Protein AF-A0A9D9QFW6-F1 (afdb_monomer_lite)

Foldseek 3Di:
DPDDDDQDLVLLLLLLVVLLVVCVVPVVLLVVLVVLLVVCVVPDDPVCVVLSVVVNVCSVVVPCCQCNDPDPSVSSNSVVGSSNVSDDPVRSVVSVVVVVVVVPDD

Radius of gyration: 14.36 Å; chains: 1; bounding box: 41×25×44 Å

Sequence (106 aa):
MDKDHGTSDEQSWRLTRAAVDVLLARPELAATALATLDRWDSVAPPDSAALRAAWRDALIRRDFAPVLARNDRGQQLRQASPLARVLPQAQRLAIIRACKGRSSNT

Structure (mmCIF, N/CA/C/O backbone):
data_AF-A0A9D9QFW6-F1
#
_entry.id   AF-A0A9D9QFW6-F1
#
loop_
_atom_site.group_PDB
_atom_site.id
_atom_site.type_symbol
_atom_site.label_atom_id
_atom_site.label_alt_id
_atom_site.label_comp_id
_atom_site.label_asym_id
_atom_site.label_entity_id
_atom_site.label_seq_id
_atom_site.pdbx_PDB_ins_code
_atom_site.Cartn_x
_atom_site.Cartn_y
_atom_site.Cartn_z
_atom_site.occupancy
_atom_site.B_iso_or_equiv
_atom_site.auth_seq_id
_atom_site.auth_comp_id
_atom_site.auth_asym_id
_atom_site.auth_atom_id
_atom_site.pdbx_PDB_model_num
ATOM 1 N N . MET A 1 1 ? 27.586 14.662 11.124 1.00 33.78 1 MET A N 1
ATOM 2 C CA . MET A 1 1 ? 27.015 14.158 9.855 1.00 33.78 1 MET A CA 1
ATOM 3 C C . MET A 1 1 ? 25.817 13.304 10.215 1.00 33.78 1 MET A C 1
ATOM 5 O O . MET A 1 1 ? 25.911 12.082 10.286 1.00 33.78 1 MET A O 1
ATOM 9 N N . ASP A 1 2 ? 24.719 13.974 10.545 1.00 38.19 2 ASP A N 1
ATOM 10 C CA . ASP A 1 2 ? 23.454 13.344 10.892 1.00 38.19 2 ASP A CA 1
ATOM 11 C C . ASP A 1 2 ? 22.875 12.728 9.624 1.00 38.19 2 ASP A C 1
ATOM 13 O O . ASP A 1 2 ? 22.532 13.422 8.671 1.00 38.19 2 ASP A O 1
ATOM 17 N N . LYS A 1 3 ? 22.894 11.395 9.573 1.00 43.91 3 LYS A N 1
ATOM 18 C CA . LYS A 1 3 ? 22.354 10.614 8.463 1.00 43.91 3 LYS A CA 1
ATOM 19 C C . LYS A 1 3 ? 20.859 10.892 8.396 1.00 43.91 3 LYS A C 1
ATOM 21 O O . LYS A 1 3 ? 20.108 10.374 9.223 1.00 43.91 3 LYS A O 1
ATOM 26 N N . ASP A 1 4 ? 20.467 11.721 7.431 1.00 46.75 4 ASP A N 1
ATOM 27 C CA . ASP A 1 4 ? 19.079 12.017 7.106 1.00 46.75 4 ASP A CA 1
ATOM 28 C C . ASP A 1 4 ? 18.262 10.726 7.116 1.00 46.75 4 ASP A C 1
ATOM 30 O O . ASP A 1 4 ? 18.545 9.750 6.416 1.00 46.75 4 ASP A O 1
ATOM 34 N N . HIS A 1 5 ? 17.302 10.713 8.033 1.00 49.22 5 HIS A N 1
ATOM 35 C CA . HIS A 1 5 ? 16.580 9.543 8.482 1.00 49.22 5 HIS A CA 1
ATOM 36 C C . HIS A 1 5 ? 15.789 8.901 7.341 1.00 49.22 5 HIS A C 1
ATOM 38 O O . HIS A 1 5 ? 14.645 9.274 7.065 1.00 49.22 5 HIS A O 1
ATOM 44 N N . GLY A 1 6 ? 16.376 7.870 6.730 1.00 54.41 6 GLY A N 1
ATOM 45 C CA . GLY A 1 6 ? 15.618 6.855 6.014 1.00 54.41 6 GLY A CA 1
ATOM 46 C C . GLY A 1 6 ? 14.477 6.386 6.915 1.00 54.41 6 GLY A C 1
ATOM 47 O O . GLY A 1 6 ? 14.693 6.024 8.073 1.00 54.41 6 GLY A O 1
ATOM 48 N N . THR A 1 7 ? 13.249 6.472 6.408 1.00 62.09 7 THR A N 1
ATOM 49 C CA . THR A 1 7 ? 12.053 5.992 7.110 1.00 62.09 7 THR A CA 1
ATOM 50 C C . THR A 1 7 ? 12.316 4.548 7.539 1.00 62.09 7 THR A C 1
ATOM 52 O O . THR A 1 7 ? 12.553 3.695 6.686 1.00 62.09 7 THR A O 1
ATOM 55 N N . SER A 1 8 ? 12.327 4.275 8.850 1.00 76.44 8 SER A N 1
ATOM 56 C CA . SER A 1 8 ? 12.578 2.921 9.370 1.00 76.44 8 SER A CA 1
ATOM 57 C C . SER A 1 8 ? 11.587 1.928 8.747 1.00 76.44 8 SER A C 1
ATOM 59 O O . SER A 1 8 ? 10.441 2.294 8.468 1.00 76.44 8 SER A O 1
ATOM 61 N N . ASP A 1 9 ? 11.989 0.672 8.535 1.00 80.00 9 ASP A N 1
ATOM 62 C CA . ASP A 1 9 ? 11.092 -0.354 7.977 1.00 80.00 9 ASP A CA 1
ATOM 63 C C . ASP A 1 9 ? 9.786 -0.465 8.778 1.00 80.00 9 ASP A C 1
ATOM 65 O O . ASP A 1 9 ? 8.702 -0.489 8.197 1.00 80.00 9 ASP A O 1
ATOM 69 N N . GLU A 1 10 ? 9.870 -0.385 10.107 1.00 83.19 10 GLU A N 1
ATOM 70 C CA . GLU A 1 10 ? 8.708 -0.403 11.000 1.00 83.19 10 GLU A CA 1
ATOM 71 C C . GLU A 1 10 ? 7.772 0.792 10.760 1.00 83.19 10 GLU A C 1
ATOM 73 O O . GLU A 1 10 ? 6.546 0.667 10.778 1.00 83.19 10 GLU A O 1
ATOM 78 N N . GLN A 1 11 ? 8.333 1.972 10.491 1.00 83.56 11 GLN A N 1
ATOM 79 C CA . GLN A 1 11 ? 7.549 3.158 10.160 1.00 83.56 11 GLN A CA 1
ATOM 80 C C . GLN A 1 11 ? 6.848 2.992 8.805 1.00 83.56 11 GLN A C 1
ATOM 82 O O . GLN A 1 11 ? 5.660 3.302 8.692 1.00 83.56 11 GLN A O 1
ATOM 87 N N . SER A 1 12 ? 7.552 2.454 7.807 1.00 82.94 12 SER A N 1
ATOM 88 C CA . SER A 1 12 ? 6.991 2.142 6.486 1.00 82.94 12 SER A CA 1
ATOM 89 C C . SER A 1 12 ? 5.884 1.088 6.578 1.00 82.94 12 SER A C 1
ATOM 91 O O . SER A 1 12 ? 4.839 1.214 5.931 1.00 82.94 12 SER A O 1
ATOM 93 N N . TRP A 1 13 ? 6.066 0.075 7.428 1.00 88.44 13 TRP A N 1
ATOM 94 C CA . TRP A 1 13 ? 5.071 -0.959 7.703 1.00 88.44 13 TRP A CA 1
ATOM 95 C C . TRP A 1 13 ? 3.813 -0.386 8.350 1.00 88.44 13 TRP A C 1
ATOM 97 O O . TRP A 1 13 ? 2.716 -0.636 7.855 1.00 88.44 13 TRP A O 1
ATOM 107 N N . ARG A 1 14 ? 3.944 0.460 9.378 1.00 87.75 14 ARG A N 1
ATOM 108 C CA . ARG A 1 14 ? 2.790 1.101 10.034 1.00 87.75 14 ARG A CA 1
ATOM 109 C C . ARG A 1 14 ? 2.017 2.035 9.113 1.00 87.75 14 ARG A C 1
ATOM 111 O O . ARG A 1 14 ? 0.790 2.024 9.136 1.00 87.75 14 ARG A O 1
ATOM 118 N N . LEU A 1 15 ? 2.719 2.823 8.298 1.00 86.81 15 LEU A N 1
ATOM 119 C CA . LEU A 1 15 ? 2.085 3.678 7.292 1.00 86.81 15 LEU A CA 1
ATOM 120 C C . LEU A 1 15 ? 1.309 2.842 6.272 1.00 86.81 15 LEU A C 1
ATOM 122 O O . LEU A 1 15 ? 0.159 3.153 5.969 1.00 86.81 15 LEU A O 1
ATOM 126 N N . THR A 1 16 ? 1.918 1.758 5.788 1.00 88.56 16 THR A N 1
ATOM 127 C CA . THR A 1 16 ? 1.272 0.853 4.834 1.00 88.56 16 THR A CA 1
ATOM 128 C C . THR A 1 16 ? 0.053 0.178 5.453 1.00 88.56 16 THR A C 1
ATOM 130 O O . THR A 1 16 ? -1.007 0.155 4.835 1.00 88.56 16 THR A O 1
ATOM 133 N N . ARG A 1 17 ? 0.165 -0.307 6.694 1.00 90.31 17 ARG A N 1
ATOM 134 C CA . ARG A 1 17 ? -0.942 -0.939 7.413 1.00 90.31 17 ARG A CA 1
ATOM 135 C C . ARG A 1 17 ? -2.123 0.007 7.596 1.00 90.31 17 ARG A C 1
ATOM 137 O O . ARG A 1 17 ? -3.234 -0.354 7.228 1.00 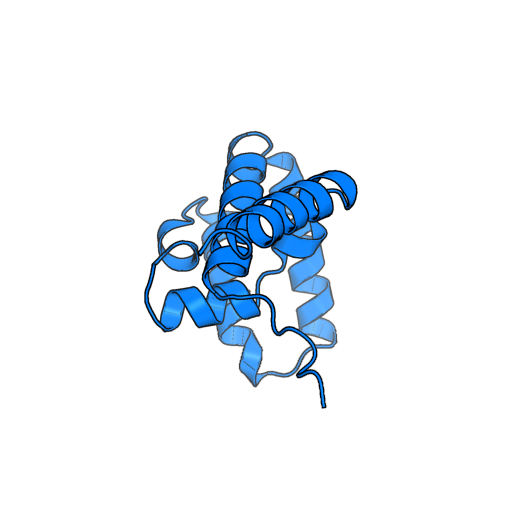90.31 17 ARG A O 1
ATOM 144 N N . ALA A 1 18 ? -1.875 1.221 8.083 1.00 89.06 18 ALA A N 1
ATOM 145 C CA . ALA A 1 18 ? -2.929 2.213 8.267 1.00 89.06 18 ALA A CA 1
ATOM 146 C C . ALA A 1 18 ? -3.621 2.571 6.943 1.00 89.06 18 ALA A C 1
ATOM 148 O O . ALA A 1 18 ? -4.837 2.740 6.900 1.00 89.06 18 ALA A O 1
ATOM 149 N N . ALA A 1 19 ? -2.863 2.658 5.849 1.00 88.12 19 ALA A N 1
ATOM 150 C CA . ALA A 1 19 ? -3.442 2.920 4.539 1.00 88.12 19 ALA A CA 1
ATOM 151 C C . ALA A 1 19 ? -4.297 1.751 4.025 1.00 88.12 19 ALA A C 1
ATOM 153 O O . ALA A 1 19 ? -5.356 1.983 3.445 1.00 88.12 19 ALA A O 1
ATOM 154 N N . VAL A 1 20 ? -3.869 0.508 4.267 1.00 89.62 20 VAL A N 1
ATOM 155 C CA . VAL A 1 20 ? -4.661 -0.694 3.970 1.00 89.62 20 VAL A CA 1
ATOM 156 C C . VAL A 1 20 ? -5.957 -0.707 4.780 1.00 89.62 20 VAL A C 1
ATOM 158 O O . VAL A 1 20 ? -7.016 -0.938 4.206 1.00 89.62 20 VAL A O 1
ATOM 161 N N . ASP A 1 21 ? -5.905 -0.399 6.078 1.00 89.19 21 ASP A N 1
ATOM 162 C CA . ASP A 1 21 ? -7.102 -0.349 6.926 1.00 89.19 21 ASP A CA 1
ATOM 163 C C . ASP A 1 21 ? -8.102 0.712 6.412 1.00 89.19 21 ASP A C 1
ATOM 165 O O . ASP A 1 21 ? -9.305 0.453 6.336 1.00 89.19 21 ASP A O 1
ATOM 169 N N . VAL A 1 22 ? -7.610 1.873 5.955 1.00 86.62 22 VAL A N 1
ATOM 170 C CA . VAL A 1 22 ? -8.438 2.904 5.302 1.00 86.62 22 VAL A CA 1
ATOM 171 C C . VAL A 1 22 ? -9.053 2.399 3.995 1.00 86.62 22 VAL A C 1
ATOM 173 O O . VAL A 1 22 ? -10.239 2.618 3.779 1.00 86.62 22 VAL A O 1
ATOM 176 N N . LEU A 1 23 ? -8.297 1.708 3.138 1.00 85.94 23 LEU A N 1
ATOM 177 C CA . LEU A 1 23 ? -8.817 1.147 1.882 1.00 85.94 23 LEU A CA 1
ATOM 178 C C . LEU A 1 23 ? -9.872 0.062 2.105 1.00 85.94 23 LEU A C 1
ATOM 180 O O . LEU A 1 23 ? -10.838 -0.030 1.349 1.00 85.94 23 LEU A O 1
ATOM 184 N N . LEU A 1 24 ? -9.695 -0.763 3.137 1.00 86.06 24 LEU A N 1
ATOM 185 C CA . LEU A 1 24 ? -10.667 -1.789 3.500 1.00 86.06 24 LEU A CA 1
ATOM 186 C C . LEU A 1 24 ? -11.976 -1.167 3.997 1.00 86.06 24 LEU A C 1
ATOM 188 O O . LEU A 1 24 ? -13.043 -1.676 3.653 1.00 86.06 24 LEU A O 1
ATOM 192 N N . ALA A 1 25 ? -11.894 -0.066 4.752 1.00 87.06 25 ALA A N 1
ATOM 193 C CA . ALA A 1 25 ? -13.051 0.685 5.235 1.00 87.06 25 ALA A CA 1
ATOM 194 C C . ALA A 1 25 ? -13.700 1.577 4.159 1.00 87.06 25 ALA A C 1
ATOM 196 O O . ALA A 1 25 ? -14.892 1.865 4.238 1.00 87.06 25 ALA A O 1
ATOM 197 N N . ARG A 1 26 ? -12.918 2.035 3.176 1.00 84.19 26 ARG A N 1
ATOM 198 C CA . ARG A 1 26 ? -13.308 3.007 2.147 1.00 84.19 26 ARG A CA 1
ATOM 199 C C . ARG A 1 26 ? -12.876 2.524 0.758 1.00 84.19 26 ARG A C 1
ATOM 201 O O . ARG A 1 26 ? -11.860 2.992 0.229 1.00 84.19 26 ARG A O 1
ATOM 208 N N . PRO A 1 27 ? -13.611 1.567 0.162 1.00 81.00 27 PRO A N 1
ATOM 209 C CA . P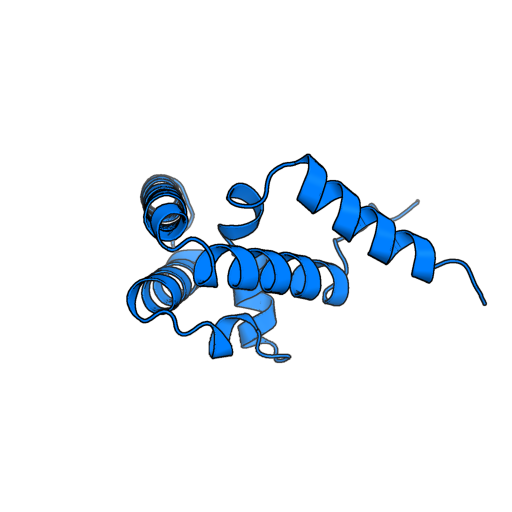RO A 1 27 ? -13.234 0.958 -1.111 1.00 81.00 27 PRO A CA 1
ATOM 210 C C . PRO A 1 27 ? -13.199 1.961 -2.272 1.00 81.00 27 PRO A C 1
ATOM 212 O O . PRO A 1 27 ? -12.478 1.739 -3.241 1.00 81.00 27 PRO A O 1
ATOM 215 N N . GLU A 1 28 ? -13.893 3.098 -2.173 1.00 82.62 28 GLU A N 1
ATOM 216 C CA . GLU A 1 28 ? -13.843 4.171 -3.169 1.00 82.62 28 GLU A CA 1
ATOM 217 C C . GLU A 1 28 ? -12.434 4.767 -3.336 1.00 82.62 28 GLU A C 1
ATOM 219 O O . GLU A 1 28 ? -12.075 5.249 -4.410 1.00 82.62 28 GLU A O 1
ATOM 224 N N . LEU A 1 29 ? -11.596 4.686 -2.297 1.00 84.00 29 LEU A N 1
ATOM 225 C CA . LEU A 1 29 ? -10.216 5.167 -2.344 1.00 84.00 29 LEU A CA 1
ATOM 226 C C . LEU A 1 29 ? -9.293 4.239 -3.145 1.00 84.00 29 LEU A C 1
ATOM 228 O O . LEU A 1 29 ? -8.218 4.675 -3.569 1.00 84.00 29 LEU A O 1
ATOM 232 N N . ALA A 1 30 ? -9.708 2.994 -3.408 1.00 83.88 30 ALA A N 1
ATOM 233 C CA . ALA A 1 30 ? -8.954 2.075 -4.256 1.00 83.88 30 ALA A CA 1
ATOM 234 C C . ALA A 1 30 ? -8.849 2.600 -5.695 1.00 83.88 30 ALA A C 1
ATOM 236 O O . ALA A 1 30 ? -7.788 2.486 -6.303 1.00 83.88 30 ALA A O 1
ATOM 237 N N . ALA A 1 31 ? -9.890 3.266 -6.208 1.00 83.31 31 ALA A N 1
ATOM 238 C CA . ALA A 1 31 ? -9.861 3.891 -7.531 1.00 83.31 31 ALA A CA 1
ATOM 239 C C . ALA A 1 31 ? -8.791 4.994 -7.620 1.00 83.31 31 ALA A C 1
ATOM 241 O O . ALA A 1 31 ? -8.023 5.048 -8.578 1.00 83.31 31 ALA A O 1
ATOM 242 N N . THR A 1 32 ? -8.667 5.825 -6.581 1.00 83.94 32 THR A N 1
ATOM 243 C CA . THR A 1 32 ? -7.620 6.858 -6.493 1.00 83.94 32 THR A CA 1
ATOM 244 C C . THR A 1 32 ? -6.219 6.247 -6.427 1.00 83.94 32 THR A C 1
ATOM 246 O O . THR A 1 32 ? -5.279 6.762 -7.042 1.00 83.94 32 THR A O 1
ATOM 249 N N . ALA A 1 33 ? -6.063 5.140 -5.695 1.00 84.94 33 ALA A N 1
ATOM 250 C CA . ALA A 1 33 ? -4.798 4.415 -5.612 1.00 84.94 33 ALA A CA 1
ATOM 251 C C . ALA A 1 33 ? -4.399 3.817 -6.973 1.00 84.94 33 ALA A C 1
ATOM 253 O O . ALA A 1 33 ? -3.251 3.968 -7.391 1.00 84.94 33 ALA A O 1
ATOM 254 N N . LEU A 1 34 ? -5.353 3.216 -7.692 1.00 86.50 34 LEU A N 1
ATOM 255 C CA . LEU A 1 34 ? -5.150 2.681 -9.041 1.00 86.50 34 LEU A CA 1
ATOM 256 C C . LEU A 1 34 ? -4.784 3.784 -10.042 1.00 86.50 34 LEU A C 1
ATOM 258 O O . LEU A 1 34 ? -3.764 3.671 -10.712 1.00 86.50 34 LEU A O 1
ATOM 262 N N . ALA A 1 35 ? -5.510 4.905 -10.055 1.00 85.62 35 ALA A N 1
ATOM 263 C CA . ALA A 1 35 ? -5.191 6.042 -10.922 1.00 85.62 35 ALA A CA 1
ATOM 264 C C . ALA A 1 35 ? -3.794 6.634 -10.641 1.00 85.62 35 ALA A C 1
ATOM 266 O O . ALA A 1 35 ? -3.119 7.139 -11.541 1.00 85.62 35 ALA A O 1
ATOM 267 N N . THR A 1 36 ? -3.335 6.566 -9.386 1.00 85.06 36 THR A N 1
ATOM 268 C CA . THR A 1 36 ? -1.967 6.964 -9.020 1.00 85.06 36 THR A CA 1
ATOM 269 C C . THR A 1 36 ? -0.936 6.005 -9.612 1.00 85.06 36 THR A C 1
ATOM 271 O O . THR A 1 36 ? 0.064 6.464 -10.162 1.00 85.06 36 THR A O 1
ATOM 274 N N . LEU A 1 37 ? -1.188 4.694 -9.538 1.00 84.69 37 LEU A N 1
ATOM 275 C CA . LEU A 1 37 ? -0.330 3.677 -10.150 1.00 84.69 37 LEU A CA 1
ATOM 276 C C . LEU A 1 37 ? -0.273 3.824 -11.676 1.00 84.69 37 LEU A C 1
ATOM 278 O O . LEU A 1 37 ? 0.814 3.743 -12.243 1.00 84.69 37 LEU A O 1
ATOM 282 N N . ASP A 1 38 ? -1.399 4.122 -12.325 1.00 84.88 38 ASP A N 1
ATOM 283 C CA . ASP A 1 38 ? -1.463 4.349 -13.776 1.00 84.88 38 ASP A CA 1
ATOM 284 C C . ASP A 1 38 ? -0.634 5.559 -14.204 1.00 84.88 38 ASP A C 1
ATOM 286 O O . ASP A 1 38 ? 0.137 5.481 -15.159 1.00 84.88 38 ASP A O 1
ATOM 290 N N . ARG A 1 39 ? -0.699 6.657 -13.442 1.00 82.06 39 ARG A N 1
ATOM 291 C CA . ARG A 1 39 ? 0.172 7.816 -13.676 1.00 82.06 39 ARG A CA 1
ATOM 292 C C . ARG A 1 39 ? 1.646 7.477 -13.473 1.00 82.06 39 ARG A C 1
ATOM 294 O O . ARG A 1 39 ? 2.494 8.060 -14.135 1.00 82.06 39 ARG A O 1
ATOM 301 N N . TRP A 1 40 ? 1.979 6.593 -12.537 1.00 81.25 40 TRP A N 1
ATOM 302 C CA . TRP A 1 40 ? 3.369 6.199 -12.313 1.00 81.25 40 TRP A CA 1
ATOM 303 C C . TRP A 1 40 ? 3.902 5.3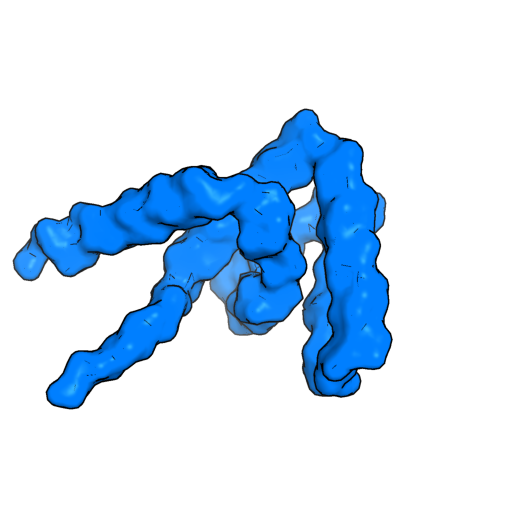24 -13.435 1.00 81.25 40 TRP A C 1
ATOM 305 O O . TRP A 1 40 ? 5.055 5.491 -13.810 1.00 81.25 40 TRP A O 1
ATOM 315 N N . ASP A 1 41 ? 3.087 4.459 -14.028 1.00 78.19 41 ASP A N 1
ATOM 316 C CA . ASP A 1 41 ? 3.530 3.657 -15.170 1.00 78.19 41 ASP A CA 1
ATOM 317 C C . ASP A 1 41 ? 3.904 4.486 -16.398 1.00 78.19 41 ASP A C 1
ATOM 319 O O . ASP A 1 41 ? 4.748 4.048 -17.174 1.00 78.19 41 ASP A O 1
ATOM 323 N N . SER A 1 42 ? 3.365 5.699 -16.553 1.00 76.69 42 SER A N 1
ATOM 324 C CA . SER A 1 42 ? 3.750 6.572 -17.665 1.00 76.69 42 SER A CA 1
ATOM 325 C C . SER A 1 42 ? 5.089 7.296 -17.465 1.00 76.69 42 SER A C 1
ATOM 327 O O . SER A 1 42 ? 5.581 7.907 -18.408 1.00 76.69 42 SER A O 1
ATOM 329 N N . VAL A 1 43 ? 5.665 7.293 -16.255 1.00 73.81 43 VAL A N 1
ATOM 330 C CA . VAL A 1 43 ? 6.877 8.079 -15.924 1.00 73.81 43 VAL A CA 1
ATOM 331 C C . VAL A 1 43 ? 7.957 7.304 -15.169 1.00 73.81 43 VAL A C 1
ATOM 333 O O . VAL A 1 43 ? 9.094 7.763 -15.093 1.00 73.81 43 VAL A O 1
ATOM 336 N N . ALA A 1 44 ? 7.625 6.166 -14.563 1.00 70.19 44 ALA A N 1
ATOM 337 C CA . ALA A 1 44 ? 8.515 5.467 -13.650 1.00 70.19 44 ALA A CA 1
ATOM 338 C C . ALA A 1 44 ? 9.385 4.420 -14.366 1.00 70.19 44 ALA A C 1
ATOM 340 O O . ALA A 1 44 ? 8.942 3.802 -15.336 1.00 70.19 44 ALA A O 1
ATOM 341 N N . PRO A 1 45 ? 10.591 4.137 -13.835 1.00 71.38 45 PRO A N 1
ATOM 342 C CA . PRO A 1 45 ? 11.477 3.123 -14.388 1.00 71.38 45 PRO A CA 1
ATOM 343 C C . PRO A 1 45 ? 10.824 1.728 -14.465 1.00 71.38 45 PRO A C 1
ATOM 345 O O . PRO A 1 45 ? 10.008 1.376 -13.591 1.00 71.38 45 PRO A O 1
ATOM 348 N N . PRO A 1 46 ? 11.214 0.913 -15.465 1.00 71.12 46 PRO A N 1
ATOM 349 C CA . PRO A 1 46 ? 10.708 -0.448 -15.647 1.00 71.12 46 PRO A CA 1
ATOM 350 C C . PRO A 1 46 ? 11.048 -1.370 -14.468 1.00 71.12 46 PRO A C 1
ATOM 352 O O . PRO A 1 46 ? 10.24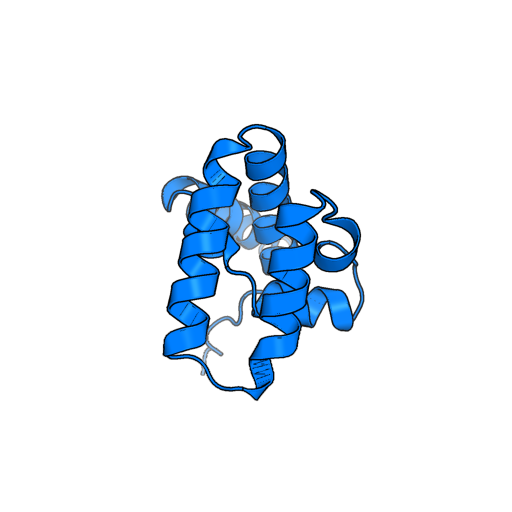5 -2.233 -14.122 1.00 71.12 46 PRO A O 1
ATOM 355 N N . ASP A 1 47 ? 12.156 -1.125 -13.765 1.00 71.44 47 ASP A N 1
ATOM 356 C CA . ASP A 1 47 ? 12.627 -1.945 -12.635 1.00 71.44 47 ASP A CA 1
ATOM 357 C C . ASP A 1 47 ? 11.625 -2.025 -11.472 1.00 71.44 47 ASP A C 1
ATOM 359 O O . ASP A 1 47 ? 11.608 -2.981 -10.700 1.00 71.44 47 ASP A O 1
ATOM 363 N N . SER A 1 48 ? 10.745 -1.029 -11.349 1.00 73.81 48 SER A N 1
ATOM 364 C CA . SER A 1 48 ? 9.702 -0.990 -10.318 1.00 73.81 48 SER A CA 1
ATOM 365 C C . SER A 1 48 ? 8.319 -1.419 -10.832 1.00 73.81 48 SER A C 1
ATOM 367 O O . SER A 1 48 ? 7.356 -1.418 -10.062 1.00 73.81 48 SER A O 1
ATOM 369 N N . ALA A 1 49 ? 8.192 -1.815 -12.104 1.00 80.81 49 ALA A N 1
ATOM 370 C CA . ALA A 1 49 ? 6.917 -2.212 -12.707 1.00 80.81 49 ALA A CA 1
ATOM 371 C C . ALA A 1 49 ? 6.322 -3.457 -12.035 1.00 80.81 49 ALA A C 1
ATOM 373 O O . ALA A 1 49 ? 5.136 -3.477 -11.717 1.00 80.81 49 ALA A O 1
ATOM 374 N N . ALA A 1 50 ? 7.151 -4.456 -11.714 1.00 84.69 50 ALA A N 1
ATOM 375 C CA . ALA A 1 50 ? 6.705 -5.669 -11.026 1.00 84.69 50 ALA A CA 1
ATOM 376 C C . ALA A 1 50 ? 6.151 -5.394 -9.614 1.00 84.69 50 ALA A C 1
ATOM 378 O O . ALA A 1 50 ? 5.254 -6.094 -9.146 1.00 84.69 50 ALA A O 1
ATOM 379 N N . LEU A 1 51 ? 6.669 -4.373 -8.922 1.00 85.88 51 LEU A N 1
ATOM 380 C CA . LEU A 1 51 ? 6.163 -3.963 -7.608 1.00 85.88 51 LEU A CA 1
ATOM 381 C C . LEU A 1 51 ? 4.827 -3.224 -7.738 1.00 85.88 51 LEU A C 1
ATOM 383 O O . LEU A 1 51 ? 3.913 -3.466 -6.953 1.00 85.88 51 LEU A O 1
ATOM 387 N N . ARG A 1 52 ? 4.684 -2.368 -8.757 1.00 86.81 52 ARG A N 1
ATOM 388 C CA . ARG A 1 52 ? 3.424 -1.671 -9.057 1.00 86.81 52 ARG A CA 1
ATOM 389 C C . ARG A 1 52 ? 2.325 -2.633 -9.507 1.00 86.81 52 ARG A C 1
ATOM 391 O O . ARG A 1 52 ? 1.189 -2.491 -9.063 1.00 86.81 52 ARG A O 1
ATOM 398 N N . ALA A 1 53 ? 2.660 -3.636 -10.317 1.00 87.69 53 ALA A N 1
ATOM 399 C CA . ALA A 1 53 ? 1.738 -4.700 -10.714 1.00 87.69 53 ALA A CA 1
ATOM 400 C C . ALA A 1 53 ? 1.216 -5.472 -9.493 1.00 87.69 53 ALA A C 1
ATOM 402 O O . ALA A 1 53 ? 0.008 -5.578 -9.311 1.00 87.69 53 ALA A O 1
ATOM 403 N N . ALA A 1 54 ? 2.106 -5.886 -8.585 1.00 89.62 54 ALA A N 1
ATOM 404 C CA . ALA A 1 54 ? 1.706 -6.548 -7.342 1.00 89.62 54 ALA A CA 1
ATOM 405 C C . ALA A 1 54 ? 0.796 -5.669 -6.459 1.00 89.62 54 ALA A C 1
ATOM 407 O O . ALA A 1 54 ? -0.118 -6.172 -5.808 1.00 89.62 54 ALA A O 1
ATOM 408 N N . TRP A 1 55 ? 1.007 -4.349 -6.455 1.00 89.38 55 TRP A N 1
ATOM 409 C CA . TRP A 1 55 ? 0.105 -3.408 -5.789 1.00 89.38 55 TRP A CA 1
ATOM 410 C C . TRP A 1 55 ? -1.264 -3.304 -6.461 1.00 89.38 55 TRP A C 1
ATOM 412 O O . TRP A 1 55 ? -2.272 -3.262 -5.756 1.00 89.38 55 TRP A O 1
ATOM 422 N N . ARG A 1 56 ? -1.323 -3.275 -7.798 1.00 89.81 56 ARG A N 1
ATOM 423 C CA . ARG A 1 56 ? -2.601 -3.323 -8.525 1.00 89.81 56 ARG A CA 1
ATOM 424 C C . ARG A 1 56 ? -3.357 -4.604 -8.213 1.00 89.81 56 ARG A C 1
ATOM 426 O O . ARG A 1 56 ? -4.535 -4.527 -7.881 1.00 89.81 56 ARG A O 1
ATOM 433 N N . ASP A 1 57 ? -2.676 -5.745 -8.234 1.00 91.69 57 ASP A N 1
ATOM 434 C CA . ASP A 1 57 ? -3.279 -7.034 -7.902 1.00 91.69 57 ASP A CA 1
ATOM 435 C C . ASP A 1 57 ? -3.838 -7.031 -6.477 1.00 91.69 57 ASP A C 1
ATOM 437 O O . ASP A 1 57 ? -4.976 -7.450 -6.266 1.00 91.69 57 ASP A O 1
ATOM 441 N N . ALA A 1 58 ? -3.089 -6.493 -5.509 1.00 90.56 58 ALA A N 1
ATOM 442 C CA . ALA A 1 58 ? -3.551 -6.356 -4.130 1.00 90.56 58 ALA A CA 1
ATOM 443 C C . ALA A 1 58 ? -4.802 -5.466 -4.015 1.00 90.56 58 ALA A C 1
ATOM 445 O O . ALA A 1 58 ? -5.736 -5.804 -3.290 1.00 90.56 58 ALA A O 1
ATOM 446 N N . LEU A 1 59 ? -4.855 -4.353 -4.756 1.00 89.62 59 LEU A N 1
ATOM 447 C CA . LEU A 1 59 ? -6.006 -3.444 -4.781 1.00 89.62 59 LEU A CA 1
ATOM 448 C C . LEU A 1 59 ? -7.240 -4.088 -5.429 1.00 89.62 59 LEU A C 1
ATOM 450 O O . LEU A 1 59 ? -8.330 -4.002 -4.868 1.00 89.62 59 LEU A O 1
ATOM 454 N N . ILE A 1 60 ? -7.066 -4.757 -6.572 1.00 89.75 60 ILE A N 1
ATOM 455 C CA . ILE A 1 60 ? -8.143 -5.423 -7.321 1.00 89.75 60 ILE A CA 1
ATOM 456 C C . ILE A 1 60 ? -8.705 -6.597 -6.518 1.00 89.75 60 ILE A C 1
ATOM 458 O O . ILE A 1 60 ? -9.918 -6.732 -6.366 1.00 89.75 60 ILE A O 1
ATOM 462 N N . ARG A 1 61 ? -7.824 -7.438 -5.969 1.00 90.75 61 ARG A N 1
ATOM 463 C CA . ARG A 1 61 ? -8.203 -8.625 -5.189 1.00 90.75 61 ARG A CA 1
ATOM 464 C C . ARG A 1 61 ? -8.618 -8.287 -3.759 1.00 90.75 61 ARG A C 1
ATOM 466 O O . ARG A 1 61 ? -9.155 -9.152 -3.073 1.00 90.75 61 ARG A O 1
ATOM 473 N N . ARG A 1 62 ? -8.354 -7.056 -3.305 1.00 88.12 62 ARG A N 1
ATOM 474 C CA . ARG A 1 62 ? -8.466 -6.611 -1.904 1.00 88.12 62 ARG A CA 1
ATOM 475 C C . ARG A 1 62 ? -7.666 -7.493 -0.936 1.00 88.12 62 ARG A C 1
ATOM 477 O O . ARG A 1 62 ? -8.016 -7.609 0.237 1.00 88.12 62 ARG A O 1
ATOM 484 N N . ASP A 1 63 ? -6.589 -8.097 -1.433 1.00 91.44 63 ASP A N 1
ATOM 485 C CA . ASP A 1 63 ? -5.690 -8.956 -0.670 1.00 91.44 63 ASP A CA 1
ATOM 486 C C . ASP A 1 63 ? -4.360 -8.242 -0.444 1.00 91.44 63 ASP A C 1
ATOM 488 O O . ASP A 1 63 ? -3.510 -8.134 -1.328 1.00 91.44 63 ASP A O 1
ATOM 492 N N . PHE A 1 64 ? -4.192 -7.747 0.778 1.00 91.06 64 PHE A N 1
ATOM 493 C CA . PHE A 1 64 ? -3.018 -6.992 1.193 1.00 91.06 64 PHE A CA 1
ATOM 494 C C . PHE A 1 64 ? -2.041 -7.824 2.035 1.00 91.06 64 PHE A C 1
ATOM 496 O O . PHE A 1 64 ? -1.070 -7.277 2.564 1.00 91.06 64 PHE A O 1
ATOM 503 N N . ALA A 1 65 ? -2.248 -9.139 2.168 1.00 90.38 65 ALA A N 1
ATOM 504 C CA . ALA A 1 65 ? -1.318 -9.993 2.903 1.00 90.38 65 ALA A CA 1
ATOM 505 C C . ALA A 1 65 ? 0.128 -9.908 2.359 1.00 90.38 65 ALA A C 1
ATOM 507 O O . ALA A 1 65 ? 1.046 -9.758 3.172 1.00 90.38 65 ALA A O 1
ATOM 508 N N . PRO A 1 66 ? 0.371 -9.878 1.029 1.00 89.25 66 PRO A N 1
ATOM 509 C CA . PRO A 1 66 ? 1.729 -9.775 0.488 1.00 89.25 66 PRO A CA 1
ATOM 510 C C . PRO A 1 66 ? 2.426 -8.447 0.811 1.00 89.25 66 PRO A C 1
ATOM 512 O O . PRO A 1 66 ? 3.625 -8.426 1.081 1.00 89.25 66 PRO A O 1
ATOM 515 N N . VAL A 1 67 ? 1.689 -7.330 0.822 1.00 88.06 67 VAL A N 1
ATOM 516 C CA . VAL A 1 67 ? 2.261 -5.993 1.082 1.00 88.06 67 VAL A CA 1
ATOM 517 C C . VAL A 1 67 ? 2.525 -5.754 2.574 1.00 88.06 67 VAL A C 1
ATOM 519 O O . VAL A 1 67 ? 3.413 -4.982 2.946 1.00 88.06 67 VAL A O 1
ATOM 522 N N . LEU A 1 68 ? 1.785 -6.448 3.443 1.00 89.75 68 LEU A N 1
ATOM 523 C CA . LEU A 1 68 ? 1.960 -6.409 4.896 1.00 89.75 68 LEU A CA 1
ATOM 524 C C . LEU A 1 68 ? 2.948 -7.460 5.419 1.00 89.75 68 LEU A C 1
ATOM 526 O O . LEU A 1 68 ? 3.277 -7.436 6.609 1.00 89.75 68 LEU A O 1
ATOM 530 N N . ALA A 1 69 ? 3.443 -8.351 4.557 1.00 91.38 69 ALA A N 1
ATOM 531 C CA . ALA A 1 69 ? 4.387 -9.392 4.932 1.00 91.38 69 ALA A CA 1
ATOM 532 C C . ALA A 1 69 ? 5.690 -8.796 5.491 1.00 91.38 69 ALA A C 1
ATOM 534 O O . ALA A 1 69 ? 6.284 -7.875 4.924 1.00 91.38 69 ALA A O 1
ATOM 535 N N . ARG A 1 70 ? 6.165 -9.337 6.615 1.00 88.19 70 ARG A N 1
ATOM 536 C CA . ARG A 1 70 ? 7.431 -8.941 7.254 1.00 88.19 70 ARG A CA 1
ATOM 537 C C . ARG A 1 70 ? 8.606 -9.749 6.696 1.00 88.19 70 ARG A C 1
ATOM 539 O O . ARG A 1 70 ? 9.317 -10.415 7.434 1.00 88.19 70 ARG A O 1
ATOM 546 N N . ASN A 1 71 ? 8.753 -9.721 5.377 1.00 88.56 71 ASN A N 1
ATOM 547 C CA . ASN A 1 71 ? 9.860 -10.320 4.637 1.00 88.56 71 ASN A CA 1
ATOM 548 C C . ASN A 1 71 ? 10.409 -9.313 3.614 1.00 88.56 71 ASN A C 1
ATOM 550 O O . ASN A 1 71 ? 9.803 -8.260 3.392 1.00 88.56 71 ASN A O 1
ATOM 554 N N . ASP A 1 72 ? 11.530 -9.646 2.977 1.00 85.81 72 ASP A N 1
ATOM 555 C CA . ASP A 1 72 ? 12.210 -8.766 2.016 1.00 85.81 72 ASP A CA 1
ATOM 556 C C . ASP A 1 72 ? 11.287 -8.345 0.871 1.00 85.81 72 ASP A C 1
ATOM 558 O O . ASP A 1 72 ? 11.250 -7.182 0.470 1.00 85.81 72 ASP A O 1
ATOM 562 N N . ARG A 1 73 ? 10.457 -9.276 0.385 1.00 85.44 73 ARG A N 1
ATOM 563 C CA . ARG A 1 73 ? 9.489 -8.988 -0.675 1.00 85.44 73 ARG A CA 1
ATOM 564 C C . ARG A 1 73 ? 8.442 -7.966 -0.230 1.00 85.44 73 ARG A C 1
ATOM 566 O O . ARG A 1 73 ? 8.151 -7.026 -0.9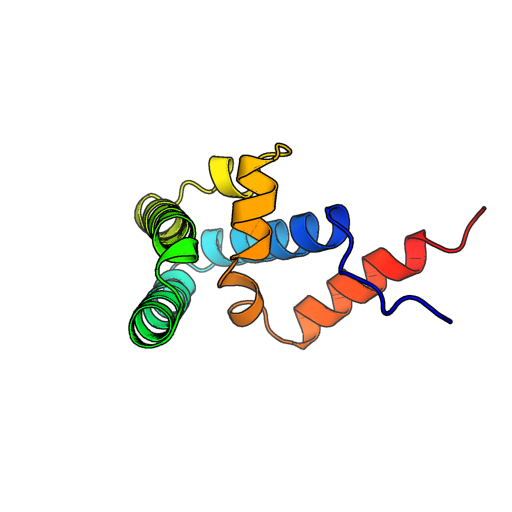68 1.00 85.44 73 ARG A O 1
ATOM 573 N N . GLY A 1 74 ? 7.898 -8.118 0.972 1.00 87.44 74 GLY A N 1
ATOM 574 C CA . GLY A 1 74 ? 6.970 -7.164 1.568 1.00 87.44 74 GLY A CA 1
ATOM 575 C C . GLY A 1 74 ? 7.630 -5.811 1.820 1.00 87.44 74 GLY A C 1
ATOM 576 O O . GLY A 1 74 ? 7.015 -4.779 1.567 1.00 87.44 74 GLY A O 1
ATOM 577 N N . GLN A 1 75 ? 8.896 -5.784 2.244 1.00 87.50 75 GLN A N 1
ATOM 578 C CA . GLN A 1 75 ? 9.659 -4.543 2.382 1.00 87.50 75 GLN A CA 1
ATOM 579 C C . GLN A 1 75 ? 9.800 -3.813 1.043 1.00 87.50 75 GLN A C 1
ATOM 581 O O . GLN A 1 75 ? 9.484 -2.626 0.970 1.00 87.50 75 GLN A O 1
ATOM 586 N N . GLN A 1 76 ? 10.198 -4.509 -0.025 1.00 87.69 76 GLN A N 1
ATOM 587 C CA . GLN A 1 76 ? 10.282 -3.926 -1.368 1.00 87.69 76 GLN A CA 1
ATOM 588 C C . GLN A 1 76 ? 8.933 -3.354 -1.825 1.00 87.69 76 GLN A C 1
ATOM 590 O O . GLN A 1 76 ? 8.872 -2.241 -2.347 1.00 87.69 76 GLN A O 1
ATOM 595 N N . LEU A 1 77 ? 7.835 -4.076 -1.574 1.00 88.06 77 LEU A N 1
ATOM 596 C CA . LEU A 1 77 ? 6.487 -3.593 -1.880 1.00 88.06 77 LEU A CA 1
ATOM 597 C C . LEU A 1 77 ? 6.148 -2.325 -1.090 1.00 88.06 77 LEU A C 1
ATOM 599 O O . LEU A 1 77 ? 5.613 -1.379 -1.662 1.00 88.06 77 LEU A O 1
ATOM 603 N N . ARG A 1 78 ? 6.500 -2.252 0.197 1.00 88.44 78 ARG A N 1
ATOM 604 C CA . ARG A 1 78 ? 6.283 -1.047 1.014 1.00 88.44 78 ARG A CA 1
ATOM 605 C C . ARG A 1 78 ? 7.091 0.155 0.530 1.00 88.44 78 ARG A C 1
ATOM 607 O O . ARG A 1 78 ? 6.555 1.260 0.529 1.00 88.44 78 ARG A O 1
ATOM 614 N N . GLN A 1 79 ? 8.332 -0.047 0.086 1.00 80.38 79 GLN A N 1
ATOM 615 C CA . GLN A 1 79 ? 9.160 1.023 -0.492 1.00 80.38 79 GLN A CA 1
ATOM 616 C C . GLN A 1 79 ? 8.566 1.568 -1.800 1.00 80.38 79 GLN A C 1
ATOM 618 O O . GLN A 1 79 ? 8.665 2.759 -2.080 1.00 80.38 79 GLN A O 1
ATOM 623 N N . ALA A 1 80 ? 7.876 0.718 -2.563 1.00 77.69 80 ALA A N 1
ATOM 624 C CA . ALA A 1 80 ? 7.162 1.093 -3.784 1.00 77.69 80 ALA A CA 1
ATOM 625 C C . ALA A 1 80 ? 5.672 1.424 -3.553 1.00 77.69 80 ALA A C 1
ATOM 627 O O . ALA A 1 80 ? 4.871 1.364 -4.487 1.00 77.69 80 ALA A O 1
ATOM 628 N N . SER A 1 81 ? 5.270 1.734 -2.316 1.00 75.00 81 SER A N 1
ATOM 629 C CA . SER A 1 81 ? 3.858 1.898 -1.966 1.00 75.00 81 SER A CA 1
ATOM 630 C C . SER A 1 81 ? 3.236 3.165 -2.578 1.00 75.00 81 SER A C 1
ATOM 632 O O . SER A 1 81 ? 3.660 4.278 -2.248 1.00 75.00 81 SER A O 1
ATOM 634 N N . PRO A 1 82 ? 2.154 3.050 -3.376 1.00 73.44 82 PRO A N 1
ATOM 635 C CA . PRO A 1 82 ? 1.358 4.205 -3.806 1.00 73.44 82 PRO A CA 1
ATOM 636 C C . PRO A 1 8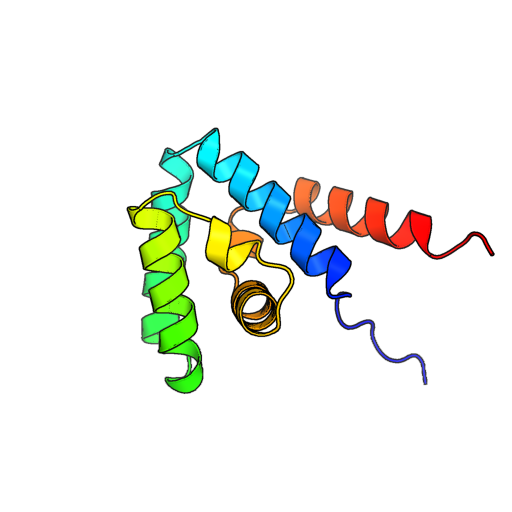2 ? 0.508 4.780 -2.662 1.00 73.44 82 PRO A C 1
ATOM 638 O O . PRO A 1 82 ? -0.007 5.899 -2.741 1.00 73.44 82 PRO A O 1
ATOM 641 N N . LEU A 1 83 ? 0.356 4.028 -1.567 1.00 70.00 83 LEU A N 1
ATOM 642 C CA . LEU A 1 83 ? -0.613 4.313 -0.514 1.00 70.00 83 LEU A CA 1
ATOM 643 C C . LEU A 1 83 ? -0.208 5.467 0.404 1.00 70.00 83 LEU A C 1
ATOM 645 O O . LEU A 1 83 ? -1.061 6.083 1.045 1.00 70.00 83 LEU A O 1
ATOM 649 N N . ALA A 1 84 ? 1.071 5.843 0.399 1.00 67.12 84 ALA A N 1
ATOM 650 C CA . ALA A 1 84 ? 1.539 7.061 1.053 1.00 67.12 84 ALA A CA 1
ATOM 651 C C . ALA A 1 84 ? 0.911 8.339 0.456 1.00 67.12 84 ALA A C 1
ATOM 653 O O . ALA A 1 84 ? 1.009 9.405 1.064 1.00 67.12 84 ALA A O 1
ATOM 654 N N . ARG A 1 85 ? 0.269 8.261 -0.719 1.00 66.19 85 ARG A N 1
ATOM 655 C CA . ARG A 1 85 ? -0.499 9.365 -1.313 1.00 66.19 85 ARG A CA 1
ATOM 656 C C . ARG A 1 85 ? -1.989 9.327 -0.954 1.00 66.19 85 ARG A C 1
ATOM 658 O O . ARG A 1 85 ? -2.631 10.370 -0.998 1.00 66.19 85 ARG A O 1
ATOM 665 N N . VAL A 1 86 ? -2.512 8.158 -0.577 1.00 69.19 86 VAL A N 1
ATOM 666 C CA . VAL A 1 86 ? -3.926 7.940 -0.217 1.00 69.19 86 VAL A CA 1
ATOM 667 C C . VAL A 1 86 ? -4.221 8.446 1.195 1.00 69.19 86 VAL A C 1
ATOM 669 O O . VAL A 1 86 ? -5.277 9.025 1.437 1.00 69.19 86 VAL A O 1
ATOM 672 N N . LEU A 1 87 ? -3.278 8.284 2.128 1.00 72.50 87 LEU A N 1
ATOM 673 C CA . LEU A 1 87 ? -3.426 8.829 3.476 1.00 72.50 87 LEU A CA 1
ATOM 674 C C . LEU A 1 87 ? -3.316 10.369 3.469 1.00 72.50 87 LEU A C 1
ATOM 676 O O . LEU A 1 87 ? -2.285 10.905 3.031 1.00 72.50 87 LEU A O 1
ATOM 680 N N . PRO A 1 88 ? -4.302 11.099 4.036 1.00 77.38 88 PRO A N 1
ATOM 681 C CA . PRO A 1 88 ? -4.194 12.535 4.257 1.00 77.38 88 PRO A CA 1
ATOM 682 C C . PRO A 1 88 ? -2.895 12.884 4.983 1.00 77.38 88 PRO A C 1
ATOM 684 O O . PRO A 1 88 ? -2.436 12.153 5.865 1.00 77.38 88 PRO A O 1
ATOM 687 N N . GLN A 1 89 ? -2.298 14.027 4.643 1.00 77.12 89 GLN A N 1
ATOM 688 C CA . GLN A 1 89 ? -1.026 14.458 5.231 1.00 77.12 89 GLN A CA 1
ATOM 689 C C . GLN A 1 89 ? -1.066 14.462 6.768 1.00 77.12 89 GLN A C 1
ATOM 691 O O . GLN A 1 89 ? -0.117 13.997 7.394 1.00 77.12 89 GLN A O 1
ATOM 696 N N . ALA A 1 90 ? -2.176 14.898 7.370 1.00 75.88 90 ALA A N 1
ATOM 697 C CA . ALA A 1 90 ? -2.360 14.893 8.820 1.00 75.88 90 ALA A CA 1
ATOM 698 C C . ALA A 1 90 ? -2.244 13.484 9.435 1.00 75.88 90 ALA A C 1
ATOM 700 O O . ALA A 1 90 ? -1.531 13.305 10.422 1.00 75.88 90 ALA A O 1
ATOM 701 N N . GLN A 1 91 ? -2.869 12.470 8.824 1.00 75.94 91 GLN A N 1
ATOM 702 C CA . GLN A 1 91 ? -2.793 11.082 9.300 1.00 75.94 91 GLN A CA 1
ATOM 703 C C . GLN A 1 91 ? -1.382 10.504 9.144 1.00 75.94 91 GLN A C 1
ATOM 705 O O . GLN A 1 91 ? -0.872 9.864 10.065 1.00 75.94 91 GLN A O 1
ATOM 710 N N . ARG A 1 92 ? -0.701 10.794 8.026 1.00 78.56 92 ARG A N 1
ATOM 711 C CA . ARG A 1 92 ? 0.703 10.390 7.834 1.00 78.56 92 ARG A CA 1
ATOM 712 C C . ARG A 1 92 ? 1.606 10.986 8.908 1.00 78.56 92 ARG A C 1
ATOM 714 O O . ARG A 1 92 ? 2.391 10.266 9.518 1.00 78.56 92 ARG A O 1
ATOM 721 N N . LEU A 1 93 ? 1.467 12.285 9.176 1.00 79.94 93 LEU A N 1
ATOM 722 C CA . LEU A 1 93 ? 2.252 12.979 10.197 1.00 79.94 93 LEU A CA 1
ATOM 723 C C . LEU A 1 93 ? 1.975 12.443 11.608 1.00 79.94 93 LEU A C 1
ATOM 725 O O . LEU A 1 93 ? 2.918 12.312 12.388 1.00 79.94 93 LEU A O 1
ATOM 729 N N . ALA A 1 94 ? 0.729 12.085 11.930 1.00 78.25 94 ALA A N 1
ATOM 730 C CA . ALA A 1 94 ? 0.382 11.473 13.213 1.00 78.25 94 ALA A CA 1
ATOM 731 C C . ALA A 1 94 ? 1.106 10.130 13.426 1.00 78.25 94 ALA A C 1
ATOM 733 O O . ALA A 1 94 ? 1.735 9.928 14.466 1.00 78.25 94 ALA A O 1
ATOM 734 N N . ILE A 1 95 ? 1.106 9.251 12.417 1.00 77.12 95 ILE A N 1
ATOM 735 C CA . ILE A 1 95 ? 1.811 7.958 12.467 1.00 77.12 95 ILE A CA 1
ATOM 736 C C . ILE A 1 95 ? 3.328 8.166 12.577 1.00 77.12 95 ILE A C 1
ATOM 738 O O . ILE A 1 95 ? 3.986 7.528 13.399 1.00 77.12 95 ILE A O 1
ATOM 742 N N . ILE A 1 96 ? 3.891 9.098 11.799 1.00 80.25 96 ILE A N 1
ATOM 743 C CA . ILE A 1 96 ? 5.320 9.443 11.849 1.00 80.25 96 ILE A CA 1
ATOM 744 C C . ILE A 1 96 ? 5.723 9.916 13.256 1.00 80.25 96 ILE A C 1
ATOM 746 O O . ILE A 1 96 ? 6.730 9.450 13.792 1.00 80.25 96 ILE A O 1
ATOM 750 N N . ARG A 1 97 ? 4.934 10.802 13.882 1.00 81.75 97 ARG A N 1
ATOM 751 C CA . ARG A 1 97 ? 5.174 11.273 15.259 1.00 81.75 97 ARG A CA 1
ATOM 752 C C . ARG A 1 97 ? 5.102 10.128 16.271 1.00 81.75 97 ARG A C 1
ATOM 754 O O . ARG A 1 97 ? 5.982 10.026 17.121 1.00 81.75 97 ARG A O 1
ATOM 761 N N . ALA A 1 98 ? 4.125 9.229 16.139 1.00 75.06 98 ALA A N 1
ATOM 762 C CA . ALA A 1 98 ? 3.982 8.055 17.004 1.00 75.06 98 ALA A CA 1
ATOM 763 C C . ALA A 1 98 ? 5.138 7.041 16.873 1.00 75.06 98 ALA A C 1
ATOM 765 O O . ALA A 1 98 ? 5.367 6.236 17.782 1.00 75.06 98 ALA A O 1
ATOM 766 N N . CYS A 1 99 ? 5.863 7.041 15.751 1.00 72.88 99 CYS A N 1
ATOM 767 C CA . CYS A 1 99 ? 7.107 6.285 15.608 1.00 72.88 99 CYS A CA 1
ATOM 768 C C . CYS A 1 99 ? 8.285 7.001 16.280 1.00 72.88 99 CYS A C 1
ATOM 770 O O . CYS A 1 99 ? 9.005 6.361 17.038 1.00 72.88 99 CYS A O 1
ATOM 772 N N . LYS A 1 100 ? 8.437 8.318 16.077 1.00 68.12 100 LYS A N 1
ATOM 773 C CA . LYS A 1 100 ? 9.524 9.115 16.679 1.00 68.12 100 LYS A CA 1
ATOM 774 C C . LYS A 1 100 ? 9.474 9.145 18.210 1.00 68.12 100 LYS A C 1
ATOM 776 O O . LYS A 1 100 ? 10.508 9.004 18.847 1.00 68.12 100 LYS A O 1
ATOM 781 N N . GLY A 1 101 ? 8.281 9.244 18.801 1.00 58.84 101 GLY A N 1
ATOM 782 C CA . GLY A 1 101 ? 8.103 9.265 20.261 1.00 58.84 101 GLY A CA 1
ATOM 783 C C . GLY A 1 101 ? 8.479 7.964 20.986 1.00 58.84 101 GLY A C 1
ATOM 784 O O . GLY A 1 101 ? 8.544 7.956 22.207 1.00 58.84 101 GLY A O 1
ATOM 785 N N . ARG A 1 102 ? 8.738 6.866 20.259 1.00 55.50 102 ARG A N 1
ATOM 786 C CA . ARG A 1 102 ? 9.223 5.592 20.823 1.00 55.50 102 ARG A CA 1
ATOM 787 C C . ARG A 1 102 ? 10.740 5.421 20.749 1.00 55.50 102 ARG A C 1
ATOM 789 O O . ARG A 1 102 ? 11.246 4.451 21.295 1.00 55.50 102 ARG A O 1
ATOM 796 N N . SER A 1 103 ? 11.451 6.325 20.073 1.00 50.75 103 SER A N 1
ATOM 797 C CA . SER A 1 103 ? 12.908 6.245 19.884 1.00 50.75 103 SER A CA 1
ATOM 798 C C . SER A 1 103 ? 13.710 7.032 20.925 1.00 50.75 103 SER A C 1
ATOM 800 O O . SER A 1 103 ? 14.929 7.079 20.836 1.00 50.75 103 SER A O 1
ATOM 802 N N . SER A 1 104 ? 13.049 7.626 21.917 1.00 44.44 104 SER A N 1
ATOM 803 C CA . SER A 1 104 ? 13.677 8.367 23.013 1.00 44.44 104 SER A CA 1
ATOM 804 C C . SER A 1 104 ? 13.118 7.887 24.351 1.00 44.44 104 SER A C 1
ATOM 806 O O . SER A 1 104 ? 12.351 8.601 24.988 1.00 44.44 104 SER A O 1
ATOM 808 N N . ASN A 1 105 ? 13.431 6.643 24.723 1.00 39.69 105 ASN A N 1
ATOM 809 C CA . ASN A 1 105 ? 13.413 6.183 26.113 1.00 39.69 105 ASN A CA 1
ATOM 810 C C . ASN A 1 105 ? 14.256 4.904 26.266 1.00 39.69 105 ASN A C 1
ATOM 812 O O . ASN A 1 105 ? 13.709 3.814 26.431 1.00 39.69 105 ASN A O 1
ATOM 816 N N . THR A 1 106 ? 15.579 5.024 26.156 1.00 37.88 106 THR A N 1
ATOM 817 C CA . THR A 1 106 ? 16.567 4.175 26.848 1.00 37.88 106 THR A CA 1
ATOM 818 C C . THR A 1 106 ? 17.863 4.963 26.953 1.00 37.88 106 THR A C 1
ATOM 820 O O . THR A 1 106 ? 18.234 5.577 25.926 1.00 37.88 106 THR A O 1
#

Secondary structure (DSSP, 8-state):
-----PPPHHHHHHHHHHHHHHHHH-THHHHHHHHHHHHHHTTS-GGGHHHHHHHHHHHHHT--HHHH-SSHHHHHHHHT-GGGGTS-HHHHHHHHHHHHTTSS--

pLDDT: mean 78.43, std 13.52, range [33.78, 91.69]